Protein AF-A0A0F2PGL3-F1 (afdb_monomer_lite)

Structure (mmCIF, N/CA/C/O backbone):
data_AF-A0A0F2PGL3-F1
#
_entry.id   AF-A0A0F2PGL3-F1
#
loop_
_atom_site.group_PDB
_atom_site.id
_atom_site.type_symbol
_atom_site.label_atom_id
_atom_site.label_alt_id
_atom_site.label_comp_id
_atom_site.label_asym_id
_atom_site.label_entity_id
_atom_site.label_seq_id
_atom_site.pdbx_PDB_ins_code
_atom_site.Cartn_x
_atom_site.Cartn_y
_atom_site.Cartn_z
_atom_site.occupancy
_atom_site.B_iso_or_equiv
_atom_site.auth_seq_id
_atom_site.auth_comp_id
_atom_site.auth_asym_id
_atom_site.auth_atom_id
_atom_site.pdbx_PDB_model_num
ATOM 1 N N . MET A 1 1 ? 2.646 4.970 -9.606 1.00 74.62 1 MET A N 1
ATOM 2 C CA . MET A 1 1 ? 2.913 3.839 -8.690 1.00 74.62 1 MET A CA 1
ATOM 3 C C . MET A 1 1 ? 1.982 3.829 -7.488 1.00 74.62 1 MET A C 1
ATOM 5 O O . MET A 1 1 ? 1.189 2.903 -7.419 1.00 74.62 1 MET A O 1
ATOM 9 N N . GLY A 1 2 ? 1.972 4.859 -6.630 1.00 76.94 2 GLY A N 1
ATOM 10 C CA . GLY A 1 2 ? 1.069 4.909 -5.462 1.00 76.94 2 GLY A CA 1
ATOM 11 C C . GLY A 1 2 ? -0.415 4.675 -5.788 1.00 76.94 2 GLY A C 1
ATOM 12 O O . GLY A 1 2 ? -1.050 3.847 -5.154 1.00 76.94 2 GLY A O 1
ATOM 13 N N . TYR A 1 3 ? -0.940 5.297 -6.854 1.00 81.38 3 TYR A N 1
ATOM 14 C CA . TYR A 1 3 ? -2.327 5.080 -7.302 1.00 81.38 3 TYR A CA 1
ATOM 15 C C . TYR A 1 3 ? -2.642 3.607 -7.615 1.00 81.38 3 TYR A C 1
ATOM 17 O O . TYR A 1 3 ? -3.658 3.082 -7.167 1.00 81.38 3 TYR A O 1
ATOM 25 N N . ARG A 1 4 ? -1.753 2.929 -8.357 1.00 85.00 4 ARG A N 1
ATOM 26 C CA . ARG A 1 4 ? -1.916 1.508 -8.696 1.00 85.00 4 ARG A CA 1
ATOM 27 C C . ARG A 1 4 ? -1.827 0.621 -7.461 1.00 85.00 4 ARG A C 1
ATOM 29 O O . ARG A 1 4 ? -2.646 -0.272 -7.323 1.00 85.00 4 ARG A O 1
ATOM 36 N N . ALA A 1 5 ? -0.890 0.909 -6.556 1.00 85.94 5 ALA A N 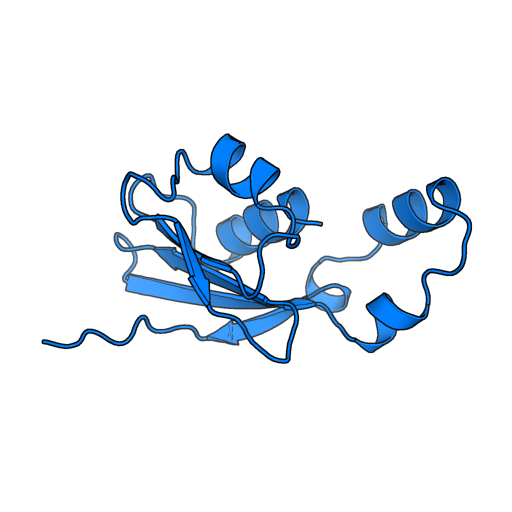1
ATOM 37 C CA . ALA A 1 5 ? -0.768 0.182 -5.297 1.00 85.94 5 ALA A CA 1
ATOM 38 C C . ALA A 1 5 ? -2.051 0.297 -4.456 1.00 85.94 5 ALA A C 1
ATOM 40 O O . ALA A 1 5 ? -2.573 -0.716 -4.013 1.00 85.94 5 ALA A O 1
ATOM 41 N N . CYS A 1 6 ? -2.618 1.500 -4.306 1.00 86.44 6 CYS A N 1
ATOM 42 C CA . CYS A 1 6 ? -3.887 1.681 -3.594 1.00 86.44 6 CYS A CA 1
ATOM 43 C C . CYS A 1 6 ? -5.034 0.912 -4.254 1.00 86.44 6 CYS A C 1
ATOM 45 O O . CYS A 1 6 ? -5.755 0.193 -3.574 1.00 86.44 6 CYS A O 1
ATOM 47 N N . LYS A 1 7 ? -5.188 1.037 -5.579 1.00 88.50 7 LYS A N 1
ATOM 48 C CA . LYS A 1 7 ? -6.242 0.326 -6.307 1.00 88.50 7 LYS A CA 1
ATOM 49 C C . LYS A 1 7 ? -6.101 -1.191 -6.141 1.00 88.50 7 LYS A C 1
ATOM 51 O O . LYS A 1 7 ? -7.074 -1.851 -5.810 1.00 88.50 7 LYS A O 1
ATOM 56 N N . TYR A 1 8 ? -4.889 -1.714 -6.307 1.00 90.94 8 TYR A N 1
ATOM 57 C CA . TYR A 1 8 ? -4.632 -3.142 -6.183 1.00 90.94 8 TYR A CA 1
ATOM 58 C C . TYR A 1 8 ? -4.853 -3.648 -4.754 1.00 90.94 8 TYR A C 1
ATOM 60 O O . TYR A 1 8 ? -5.421 -4.714 -4.570 1.00 90.94 8 TYR A O 1
ATOM 68 N N . ALA A 1 9 ? -4.488 -2.865 -3.735 1.00 90.31 9 ALA A N 1
ATOM 69 C CA . ALA A 1 9 ? -4.816 -3.199 -2.353 1.00 90.31 9 ALA A CA 1
ATOM 70 C C . ALA A 1 9 ? -6.336 -3.270 -2.133 1.00 90.31 9 ALA A C 1
ATOM 72 O O . ALA A 1 9 ? -6.803 -4.206 -1.498 1.00 90.31 9 ALA A O 1
ATOM 73 N N . PHE A 1 10 ? -7.121 -2.348 -2.700 1.00 90.44 10 PHE A N 1
ATOM 74 C CA . PHE A 1 10 ? -8.587 -2.396 -2.579 1.00 90.44 10 PHE A CA 1
ATOM 75 C C . PHE A 1 10 ? -9.196 -3.607 -3.275 1.00 90.44 10 PHE A C 1
ATOM 77 O O . PHE A 1 10 ? -10.164 -4.168 -2.771 1.00 90.44 10 PHE A O 1
ATOM 84 N N . ASP A 1 11 ? -8.625 -4.012 -4.408 1.00 91.44 11 ASP A N 1
ATOM 85 C CA . ASP A 1 11 ? -9.044 -5.223 -5.110 1.00 91.44 11 ASP A CA 1
ATOM 86 C C . ASP A 1 11 ? -8.733 -6.494 -4.286 1.00 91.44 11 ASP 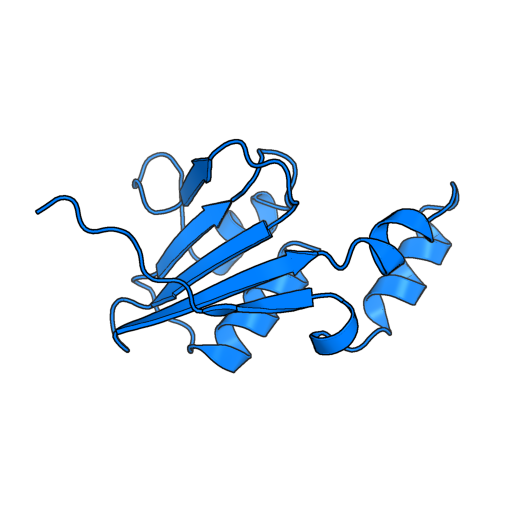A C 1
ATOM 88 O O . ASP A 1 11 ? -9.397 -7.510 -4.476 1.00 91.44 11 ASP A O 1
ATOM 92 N N . LEU A 1 12 ? -7.749 -6.445 -3.374 1.00 91.94 12 LEU A N 1
ATOM 93 C CA . LEU A 1 12 ? -7.330 -7.579 -2.539 1.00 91.94 12 LEU A CA 1
ATOM 94 C C . LEU A 1 12 ? -8.032 -7.651 -1.176 1.00 91.94 12 LEU A C 1
ATOM 96 O O . LEU A 1 12 ? -8.454 -8.736 -0.802 1.00 91.94 12 LEU A O 1
ATOM 100 N N . ILE A 1 13 ? -8.123 -6.536 -0.442 1.00 92.25 13 ILE A N 1
ATOM 101 C CA . ILE A 1 13 ? -8.598 -6.494 0.962 1.00 92.25 13 ILE A CA 1
ATOM 102 C C . ILE A 1 13 ? -9.833 -5.598 1.159 1.00 92.25 13 ILE A C 1
ATOM 104 O O . ILE A 1 13 ? -10.213 -5.258 2.281 1.00 92.25 13 ILE A O 1
ATOM 108 N N . GLY A 1 14 ? -10.438 -5.142 0.061 1.00 89.44 14 GLY A N 1
ATOM 109 C CA . GLY A 1 14 ? -11.543 -4.191 0.085 1.00 89.44 14 GLY A CA 1
ATOM 110 C C . GLY A 1 14 ? -11.107 -2.751 0.369 1.00 89.44 14 GLY A C 1
ATOM 111 O O . GLY A 1 14 ? -9.988 -2.454 0.793 1.00 89.44 14 GLY A O 1
ATOM 112 N N . LYS A 1 15 ? -12.018 -1.814 0.097 1.00 87.31 15 LYS A N 1
ATOM 113 C CA . LYS A 1 15 ? -11.852 -0.401 0.448 1.00 87.31 15 LYS A CA 1
ATOM 114 C C . LYS A 1 15 ? -12.702 -0.088 1.675 1.00 87.31 15 LYS A C 1
ATOM 116 O O . LYS A 1 15 ? -13.908 -0.306 1.640 1.00 87.31 15 LYS A O 1
ATOM 121 N N . SER A 1 16 ? -12.082 0.525 2.679 1.00 85.31 16 SER A N 1
ATOM 122 C CA . SER A 1 16 ? -12.747 1.037 3.879 1.00 85.31 16 SER A CA 1
ATOM 123 C C . SER A 1 16 ? -12.320 2.480 4.175 1.00 85.31 16 SER A C 1
ATOM 125 O O . SER A 1 16 ? -11.269 2.937 3.718 1.00 85.31 16 SER A O 1
ATOM 127 N N . ASP A 1 17 ? -13.125 3.193 4.964 1.00 81.00 17 ASP A N 1
ATOM 128 C CA . ASP A 1 17 ? -12.754 4.477 5.572 1.00 81.00 17 ASP A CA 1
ATOM 129 C C . ASP A 1 17 ? -11.799 4.293 6.767 1.00 81.00 17 ASP A C 1
ATOM 131 O O . ASP A 1 17 ? -11.105 5.226 7.177 1.00 81.00 17 ASP A O 1
ATOM 135 N N . ARG A 1 18 ? -11.735 3.080 7.331 1.00 84.25 18 ARG A N 1
ATOM 136 C CA . ARG A 1 18 ? -10.835 2.708 8.427 1.00 84.25 18 ARG A CA 1
ATOM 137 C C . ARG A 1 18 ? -9.685 1.871 7.887 1.00 84.25 18 ARG A C 1
ATOM 139 O O . ARG A 1 18 ? -9.589 0.674 8.142 1.00 84.25 18 ARG A O 1
ATOM 146 N N . MET A 1 19 ? -8.799 2.532 7.154 1.00 85.81 19 MET A N 1
ATOM 147 C CA . MET A 1 19 ? -7.589 1.923 6.605 1.00 85.81 19 MET A CA 1
ATOM 148 C C . MET A 1 19 ? -6.348 2.449 7.327 1.00 85.81 19 MET A C 1
ATOM 150 O O . MET A 1 19 ? -6.213 3.652 7.563 1.00 85.81 19 MET A O 1
ATOM 154 N N . LEU A 1 20 ? -5.420 1.549 7.642 1.00 86.44 20 LEU A N 1
ATOM 155 C CA . LEU A 1 20 ? -4.052 1.891 8.018 1.00 86.44 20 LEU A CA 1
ATOM 156 C C . LEU A 1 20 ? -3.147 1.707 6.803 1.00 86.44 20 LEU A C 1
ATOM 158 O O . LEU A 1 20 ? -3.198 0.673 6.138 1.00 86.44 20 LEU A O 1
ATOM 162 N N . VAL A 1 21 ? -2.286 2.690 6.547 1.00 87.25 21 VAL A N 1
ATOM 163 C CA . VAL A 1 21 ? -1.261 2.606 5.508 1.00 87.25 21 VAL A CA 1
ATOM 164 C C . VAL A 1 21 ? 0.118 2.788 6.119 1.00 87.25 21 VAL A C 1
ATOM 166 O O . VAL A 1 21 ? 0.369 3.753 6.839 1.00 87.25 21 VAL A O 1
ATOM 169 N N . VAL A 1 22 ? 1.038 1.884 5.797 1.00 85.56 22 VAL A N 1
ATOM 170 C CA . VAL A 1 22 ? 2.444 1.970 6.201 1.00 85.56 22 VAL A CA 1
ATOM 171 C C . VAL A 1 22 ? 3.314 2.059 4.955 1.00 85.56 22 VAL A C 1
ATOM 173 O O . VAL A 1 22 ? 3.358 1.137 4.145 1.00 85.56 22 VAL A O 1
ATOM 176 N N . ALA A 1 23 ? 4.012 3.176 4.782 1.00 83.50 23 ALA A N 1
ATOM 177 C CA . ALA A 1 23 ? 4.898 3.409 3.651 1.00 83.50 23 ALA A CA 1
ATOM 178 C C . ALA A 1 23 ? 6.369 3.257 4.058 1.00 83.50 23 ALA A C 1
ATOM 180 O O . ALA A 1 23 ? 6.817 3.788 5.073 1.00 83.50 23 ALA A O 1
ATOM 181 N N . SER A 1 24 ? 7.144 2.576 3.216 1.00 79.31 24 SER A N 1
ATOM 182 C CA . SER A 1 24 ? 8.582 2.344 3.427 1.00 79.31 24 SER A CA 1
ATOM 183 C C . SER A 1 24 ? 9.473 3.594 3.310 1.00 79.31 24 SER A C 1
ATOM 185 O O . SER A 1 24 ? 10.635 3.572 3.718 1.00 79.31 24 SER A O 1
ATOM 187 N N . ASN A 1 25 ? 8.978 4.673 2.693 1.00 70.44 25 ASN A N 1
ATOM 188 C CA . ASN A 1 25 ? 9.655 5.970 2.594 1.00 70.44 25 ASN A CA 1
ATOM 189 C C . ASN A 1 25 ? 8.688 7.090 2.164 1.00 70.44 25 ASN A C 1
ATOM 191 O O . ASN A 1 25 ? 7.531 6.855 1.807 1.00 70.44 25 ASN A O 1
ATOM 195 N N . GLU A 1 26 ? 9.179 8.331 2.172 1.00 61.84 26 GLU A N 1
ATOM 196 C CA . GLU A 1 26 ? 8.390 9.521 1.829 1.00 61.84 26 GLU A CA 1
ATOM 197 C C . GLU A 1 26 ? 8.072 9.654 0.331 1.00 61.84 26 GLU A C 1
ATOM 199 O O . GLU A 1 26 ? 7.100 10.315 -0.035 1.00 61.84 26 GLU A O 1
ATOM 204 N N . ASN A 1 27 ? 8.838 8.977 -0.525 1.00 61.56 27 ASN A N 1
ATOM 205 C CA . ASN A 1 27 ? 8.775 9.089 -1.981 1.00 61.56 27 ASN A CA 1
ATOM 206 C C . ASN A 1 27 ? 7.850 8.042 -2.628 1.00 61.56 27 ASN A C 1
ATOM 208 O O . ASN A 1 27 ? 7.610 8.103 -3.834 1.00 61.56 27 ASN A O 1
ATOM 212 N N . CYS A 1 28 ? 7.304 7.102 -1.853 1.00 61.19 28 CYS A N 1
ATOM 213 C CA . CYS A 1 28 ? 6.512 5.956 -2.313 1.00 61.19 28 CYS A CA 1
ATOM 214 C C . CYS A 1 28 ? 5.108 6.294 -2.876 1.00 61.19 28 CYS A C 1
ATOM 216 O O . CYS A 1 28 ? 4.203 5.465 -2.867 1.00 61.19 28 CYS A O 1
ATOM 218 N N . GLY A 1 29 ? 4.894 7.484 -3.441 1.00 56.44 29 GLY A N 1
ATOM 219 C CA . GLY A 1 29 ? 3.597 7.864 -4.015 1.00 56.44 29 GLY A CA 1
ATOM 220 C C . GLY A 1 29 ? 2.537 8.178 -2.957 1.00 56.44 29 GLY A C 1
ATOM 221 O O . GLY A 1 29 ? 1.347 7.968 -3.198 1.00 56.44 29 GLY A O 1
ATOM 222 N N . ASN A 1 30 ? 2.979 8.705 -1.812 1.00 59.41 30 ASN A N 1
ATOM 223 C CA . ASN A 1 30 ? 2.149 9.086 -0.667 1.00 59.41 30 ASN A CA 1
ATOM 224 C C . ASN A 1 30 ? 1.044 10.096 -1.019 1.00 59.41 30 ASN A C 1
ATOM 226 O O . ASN A 1 30 ? 0.001 10.095 -0.372 1.00 59.41 30 ASN A O 1
ATOM 230 N N . ASP A 1 31 ? 1.219 10.910 -2.063 1.00 61.25 31 ASP A N 1
ATOM 231 C CA . ASP A 1 31 ? 0.165 11.823 -2.524 1.00 61.25 31 ASP A CA 1
ATOM 232 C C . ASP A 1 31 ? -1.071 11.075 -3.040 1.00 61.25 31 ASP A C 1
ATOM 234 O O . ASP A 1 31 ? -2.196 11.498 -2.788 1.00 61.25 31 ASP A O 1
ATOM 238 N N . ALA A 1 32 ? -0.896 9.918 -3.688 1.00 64.19 32 ALA A N 1
ATOM 239 C CA . ALA A 1 32 ? -2.028 9.103 -4.131 1.00 64.19 32 ALA A CA 1
ATOM 240 C C . ALA A 1 32 ? -2.754 8.448 -2.947 1.00 64.19 32 ALA A C 1
ATOM 242 O O . ALA A 1 32 ? -3.979 8.376 -2.947 1.00 64.19 32 ALA A O 1
ATOM 243 N N . VAL A 1 33 ? -2.009 8.027 -1.921 1.00 65.88 33 VAL A N 1
ATOM 244 C CA . VAL A 1 33 ? -2.568 7.470 -0.679 1.00 65.88 33 VAL A CA 1
ATOM 245 C C . VAL A 1 33 ? -3.433 8.513 0.031 1.00 65.88 33 VAL A C 1
ATOM 247 O O . VAL A 1 33 ? -4.583 8.234 0.358 1.00 65.88 33 VAL A O 1
ATOM 250 N N . LYS A 1 34 ? -2.915 9.737 0.203 1.00 64.69 34 LYS A N 1
ATOM 251 C CA . LYS A 1 34 ? -3.645 10.842 0.844 1.00 64.69 34 LYS A CA 1
ATOM 252 C C . LYS A 1 34 ? -4.937 11.193 0.105 1.00 64.69 34 LYS A C 1
ATOM 254 O O . LYS A 1 34 ? -5.964 11.407 0.739 1.00 64.69 34 LYS A O 1
ATOM 259 N N . VAL A 1 35 ? -4.897 11.217 -1.230 1.00 63.69 35 VAL A N 1
ATOM 260 C CA . VAL A 1 35 ? -6.062 11.547 -2.069 1.00 63.69 35 VAL A CA 1
ATOM 261 C C . VAL A 1 35 ? -7.106 10.424 -2.086 1.00 63.69 35 VAL A C 1
ATOM 263 O O . VAL A 1 35 ? -8.299 10.709 -2.128 1.00 63.69 35 VAL A O 1
ATOM 266 N N . LEU A 1 36 ? -6.689 9.154 -2.065 1.00 64.19 36 LEU A N 1
ATOM 267 C CA . LEU A 1 36 ? -7.605 8.018 -2.233 1.00 64.19 36 LEU A CA 1
ATOM 268 C C . LEU A 1 36 ? -8.218 7.496 -0.932 1.00 64.19 36 LEU A C 1
ATOM 270 O O . LEU A 1 36 ? -9.320 6.944 -0.975 1.00 64.19 36 LEU A O 1
ATOM 274 N N . LEU A 1 37 ? -7.506 7.627 0.188 1.00 63.41 37 LEU A N 1
ATOM 275 C CA . LEU A 1 37 ? -7.871 6.990 1.457 1.00 63.41 37 LEU A CA 1
ATOM 276 C C . LEU A 1 37 ? -8.246 7.971 2.564 1.00 63.41 37 LEU A C 1
ATOM 278 O O . LEU A 1 37 ? -8.539 7.544 3.674 1.00 63.41 37 LEU A O 1
ATOM 282 N N . ASN A 1 38 ? -8.199 9.281 2.295 1.00 64.50 38 ASN A N 1
ATOM 283 C CA . ASN A 1 38 ? -8.322 10.315 3.326 1.00 64.50 38 ASN A CA 1
ATOM 284 C C . ASN A 1 38 ? -7.335 10.098 4.502 1.00 64.50 38 ASN A C 1
ATOM 286 O O . ASN A 1 38 ? -7.517 10.637 5.593 1.00 64.50 38 ASN A O 1
ATOM 290 N N . CYS A 1 39 ? -6.287 9.292 4.281 1.00 65.00 39 CYS A N 1
ATOM 291 C CA . CYS A 1 39 ? -5.263 9.002 5.265 1.00 65.00 39 CYS A CA 1
ATOM 292 C C . CYS A 1 39 ? -4.303 10.179 5.341 1.00 65.00 39 CYS A C 1
ATOM 294 O O . CYS A 1 39 ? -3.875 10.726 4.322 1.00 65.00 39 CYS A O 1
ATOM 296 N N . SER A 1 40 ? -3.910 10.540 6.552 1.00 62.12 40 SER A N 1
ATOM 297 C CA . SER A 1 40 ? -2.964 11.620 6.782 1.00 62.12 40 SER A CA 1
ATOM 298 C C . SER A 1 40 ? -1.979 11.215 7.869 1.00 62.12 40 SER A C 1
ATOM 300 O O . SER A 1 40 ? -2.262 10.348 8.702 1.00 62.12 40 SER A O 1
ATOM 302 N N . LYS A 1 41 ? -0.790 11.823 7.847 1.00 62.53 41 LYS A N 1
ATOM 303 C CA . LYS A 1 41 ? 0.189 11.599 8.920 1.00 62.53 41 LYS A CA 1
ATOM 304 C C . LYS A 1 41 ? -0.362 12.146 10.236 1.00 62.53 41 LYS A C 1
ATOM 306 O O . LYS A 1 41 ? -0.168 11.560 11.291 1.00 62.53 41 LYS A O 1
ATOM 311 N N . GLU A 1 42 ? -1.088 13.254 10.144 1.00 61.38 42 GLU A N 1
ATOM 312 C CA . GLU A 1 42 ? -1.673 14.004 11.248 1.00 61.38 42 GLU A CA 1
ATOM 313 C C . GLU A 1 42 ? -2.793 13.219 11.950 1.00 61.38 42 GLU A C 1
ATOM 315 O O . GLU A 1 42 ? -2.966 13.357 13.157 1.00 61.38 42 GLU A O 1
ATOM 320 N N . ALA A 1 43 ? -3.517 12.365 11.218 1.00 67.38 43 ALA A N 1
ATOM 321 C CA . ALA A 1 43 ? -4.533 11.462 11.761 1.00 67.38 43 ALA A CA 1
ATOM 322 C C . ALA A 1 43 ? -3.962 10.117 12.254 1.00 67.38 43 ALA A C 1
ATOM 324 O O . ALA A 1 43 ? -4.714 9.296 12.772 1.00 67.38 43 ALA A O 1
ATOM 325 N N . GLY A 1 44 ? -2.661 9.860 12.069 1.00 67.50 44 GLY A N 1
ATOM 326 C CA . GLY A 1 44 ? -2.017 8.594 12.443 1.00 67.50 44 GLY A CA 1
ATOM 327 C C . GLY A 1 44 ? -2.368 7.400 11.545 1.00 67.50 44 GLY A C 1
ATOM 328 O O . GLY A 1 44 ? -1.967 6.279 11.839 1.00 67.50 44 GLY A O 1
ATOM 329 N N . THR A 1 45 ? -3.088 7.622 10.444 1.00 72.06 45 THR A N 1
ATOM 330 C CA . THR A 1 45 ? -3.511 6.572 9.498 1.00 72.06 45 THR A CA 1
ATOM 331 C C . THR A 1 45 ? -2.490 6.313 8.390 1.00 72.06 45 THR A C 1
ATOM 333 O O . THR A 1 45 ? -2.594 5.314 7.682 1.00 72.06 45 THR A O 1
ATOM 336 N N . LEU A 1 46 ? -1.479 7.182 8.254 1.00 77.25 46 LEU A N 1
ATOM 337 C CA . LEU A 1 46 ? -0.303 6.974 7.410 1.00 77.25 46 LEU A CA 1
ATOM 338 C C . LEU A 1 46 ? 0.972 6.979 8.261 1.00 77.25 46 LEU A C 1
ATOM 340 O O . LEU A 1 46 ? 1.392 8.026 8.757 1.00 77.25 46 LEU A O 1
ATOM 344 N N . ILE A 1 47 ? 1.623 5.825 8.358 1.00 79.38 47 ILE A N 1
ATOM 345 C CA . ILE A 1 47 ? 2.898 5.651 9.056 1.00 79.38 47 ILE A CA 1
ATOM 346 C C . ILE A 1 47 ? 4.013 5.560 8.016 1.00 79.38 47 ILE A C 1
ATOM 348 O O . ILE A 1 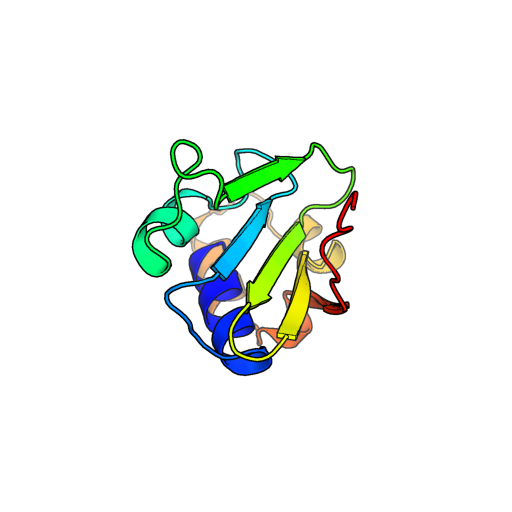47 ? 3.876 4.863 7.015 1.00 79.38 47 ILE A O 1
ATOM 352 N N . ILE A 1 48 ? 5.133 6.248 8.244 1.00 75.88 48 ILE A N 1
ATOM 353 C CA . ILE A 1 48 ? 6.332 6.089 7.415 1.00 75.88 48 ILE A CA 1
ATOM 354 C C . ILE A 1 48 ? 7.409 5.400 8.239 1.00 75.88 48 ILE A C 1
ATOM 356 O O . ILE A 1 48 ? 7.892 5.962 9.220 1.00 75.88 48 ILE A O 1
ATOM 360 N N . LEU A 1 49 ? 7.796 4.197 7.820 1.00 76.19 49 LEU A N 1
ATOM 361 C CA . LEU A 1 49 ? 8.881 3.430 8.422 1.00 76.19 49 LEU A CA 1
ATOM 362 C C . LEU A 1 49 ? 9.972 3.251 7.380 1.00 76.19 49 LEU A C 1
ATOM 364 O O . LEU A 1 49 ? 9.741 2.621 6.355 1.00 76.19 49 LEU A O 1
ATOM 368 N N . ALA A 1 50 ? 11.160 3.793 7.636 1.00 72.06 50 ALA A N 1
ATOM 369 C CA . ALA A 1 50 ? 12.291 3.609 6.737 1.00 72.06 50 ALA A CA 1
ATOM 370 C C . ALA A 1 50 ? 12.626 2.112 6.620 1.00 72.06 50 ALA A C 1
ATOM 372 O O . ALA A 1 50 ? 13.100 1.498 7.575 1.00 72.06 50 ALA A O 1
ATOM 373 N N . ALA A 1 51 ? 12.387 1.530 5.445 1.00 69.75 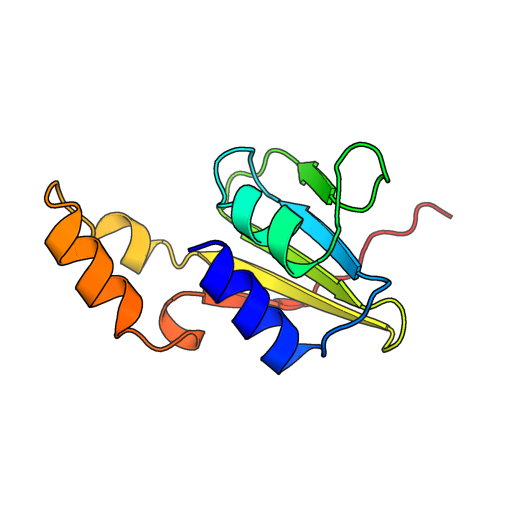51 ALA A N 1
ATOM 374 C CA . ALA A 1 51 ? 12.675 0.128 5.161 1.00 69.75 51 ALA A CA 1
ATOM 375 C C . ALA A 1 51 ? 13.632 -0.014 3.971 1.00 69.75 51 ALA A C 1
ATOM 377 O O . ALA A 1 51 ? 13.682 0.828 3.076 1.00 69.75 51 ALA A O 1
ATOM 378 N N . GLN A 1 52 ? 14.388 -1.117 3.938 1.00 66.81 52 GLN A N 1
ATOM 379 C CA . GLN A 1 52 ? 15.322 -1.403 2.838 1.00 66.81 52 GLN A CA 1
ATOM 380 C C . GLN A 1 52 ? 14.611 -1.726 1.513 1.00 66.81 52 GLN A C 1
ATOM 382 O O . GLN A 1 52 ? 15.222 -1.651 0.449 1.00 66.81 52 GLN A O 1
ATOM 387 N N . ARG A 1 53 ? 13.330 -2.110 1.570 1.00 74.38 53 ARG A N 1
ATOM 388 C CA . ARG A 1 53 ? 12.500 -2.441 0.407 1.00 74.38 53 ARG A CA 1
ATOM 389 C C . ARG A 1 53 ? 11.449 -1.358 0.199 1.00 74.38 53 ARG A C 1
ATOM 391 O O . ARG A 1 53 ? 10.866 -0.876 1.162 1.00 74.38 53 ARG A O 1
ATOM 398 N N . GLN A 1 54 ? 11.193 -1.015 -1.062 1.00 79.81 54 GLN A N 1
ATOM 399 C CA . GLN A 1 54 ? 10.102 -0.117 -1.435 1.00 79.81 54 GLN A CA 1
ATOM 400 C C . GLN A 1 54 ? 8.771 -0.868 -1.326 1.00 79.81 54 GLN A C 1
ATOM 402 O O . GLN A 1 54 ? 8.438 -1.669 -2.198 1.00 79.81 54 GLN A O 1
ATOM 407 N N . SER A 1 55 ? 8.033 -0.620 -0.249 1.00 85.75 55 SER A N 1
ATOM 408 C CA . SER A 1 55 ? 6.733 -1.225 0.037 1.00 85.75 55 SER A CA 1
ATOM 409 C C . SER A 1 55 ? 5.693 -0.210 0.512 1.00 85.75 55 SER A C 1
ATOM 411 O O . SER A 1 55 ? 6.037 0.818 1.113 1.00 85.75 55 SER A O 1
ATOM 413 N N . LEU A 1 56 ? 4.425 -0.522 0.235 1.00 88.25 56 LEU A N 1
ATOM 414 C CA . LEU A 1 56 ? 3.248 0.056 0.880 1.00 88.25 56 LEU A CA 1
ATOM 415 C C . LEU A 1 56 ? 2.422 -1.080 1.474 1.00 88.25 56 LEU A C 1
ATOM 417 O O . LEU A 1 56 ? 1.973 -1.961 0.743 1.00 88.25 56 LEU A O 1
ATOM 421 N N . SER A 1 57 ? 2.201 -1.030 2.776 1.00 89.62 57 SER A N 1
ATOM 422 C CA . SER A 1 57 ? 1.322 -1.951 3.481 1.00 89.62 57 SER A CA 1
ATOM 423 C C . SER A 1 57 ? -0.013 -1.287 3.763 1.00 89.62 57 SER A C 1
ATOM 425 O O . SER A 1 57 ? -0.059 -0.106 4.103 1.00 89.62 57 SER A O 1
ATOM 427 N N . PHE A 1 58 ? -1.085 -2.049 3.607 1.00 90.75 58 PHE A N 1
ATOM 428 C CA . PHE A 1 58 ? -2.463 -1.644 3.820 1.00 90.75 58 PHE A CA 1
ATOM 429 C C . PHE A 1 58 ? -3.106 -2.624 4.786 1.00 90.75 58 PHE A C 1
ATOM 431 O O . PHE A 1 58 ? -2.866 -3.826 4.695 1.00 90.75 58 PHE A O 1
ATOM 438 N N . TYR A 1 59 ? -3.928 -2.114 5.687 1.00 91.19 59 TYR A N 1
ATOM 439 C CA . TYR A 1 59 ? -4.720 -2.935 6.588 1.00 91.19 59 TYR A CA 1
ATOM 440 C C . TYR A 1 59 ? -6.121 -2.350 6.716 1.00 91.19 59 TYR A C 1
ATOM 442 O O . TYR A 1 59 ? -6.272 -1.151 6.969 1.00 91.19 59 TYR A O 1
ATOM 450 N N . ASN A 1 60 ? -7.119 -3.202 6.511 1.00 91.56 60 ASN A N 1
ATOM 451 C CA . ASN A 1 60 ? -8.532 -2.887 6.602 1.00 91.56 60 ASN A CA 1
ATOM 452 C C . ASN A 1 60 ? -9.058 -3.335 7.970 1.00 91.56 60 ASN A C 1
ATOM 454 O O . ASN A 1 60 ? -9.183 -4.528 8.234 1.00 91.56 60 ASN A O 1
ATOM 458 N N . TYR A 1 61 ? -9.396 -2.372 8.832 1.00 87.56 61 TYR A N 1
ATOM 459 C CA . TYR A 1 61 ? -9.909 -2.668 10.174 1.00 87.56 61 TYR A CA 1
ATOM 460 C C . TYR A 1 61 ? -11.325 -3.262 10.182 1.00 87.56 61 TYR A C 1
ATOM 462 O O . TYR A 1 61 ? -11.740 -3.773 11.219 1.00 87.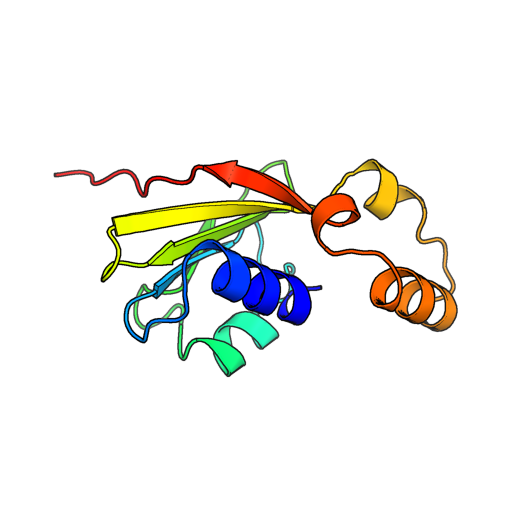56 61 TYR A O 1
ATOM 470 N N . GLU A 1 62 ? -12.094 -3.138 9.097 1.00 88.88 62 GLU A N 1
ATOM 471 C CA . GLU A 1 62 ? -13.460 -3.679 9.032 1.00 88.88 62 GLU A CA 1
ATOM 472 C C . GLU A 1 62 ? -13.472 -5.171 8.700 1.00 88.88 62 GLU A C 1
ATOM 474 O O . GLU A 1 62 ? -14.255 -5.911 9.290 1.00 88.88 62 GLU A O 1
ATOM 479 N N . GLU A 1 63 ? -12.568 -5.606 7.820 1.00 88.50 63 GLU A N 1
ATOM 480 C CA . GLU A 1 63 ? -12.449 -7.007 7.391 1.00 88.50 63 GLU A CA 1
ATOM 481 C C . GLU A 1 63 ? -11.365 -7.783 8.164 1.00 88.50 63 GLU A C 1
ATOM 483 O O . GLU A 1 63 ? -11.280 -8.998 8.031 1.00 88.50 63 GLU A O 1
ATOM 488 N N . ASP A 1 64 ? -10.559 -7.103 8.992 1.00 90.25 64 ASP A N 1
ATOM 489 C CA . ASP A 1 64 ? -9.407 -7.680 9.713 1.00 90.25 64 ASP A CA 1
ATOM 490 C C . ASP A 1 64 ? -8.343 -8.285 8.772 1.00 90.25 64 ASP A C 1
ATOM 492 O O . ASP A 1 64 ? -7.661 -9.255 9.094 1.00 90.25 64 ASP A O 1
ATOM 496 N N . GLU A 1 65 ? -8.178 -7.690 7.587 1.00 93.19 65 GLU A N 1
ATOM 497 C CA . GLU A 1 65 ? -7.249 -8.158 6.554 1.00 93.19 65 GLU A CA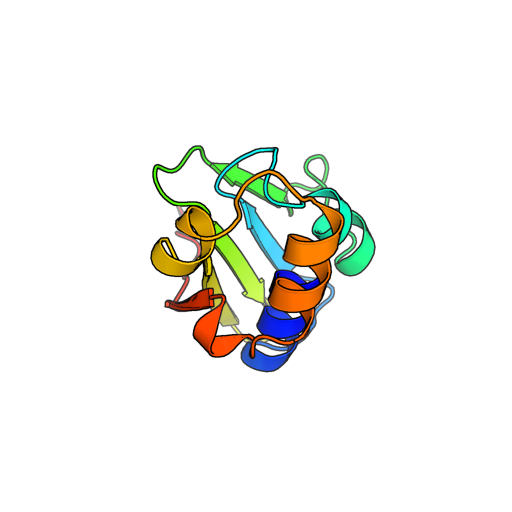 1
ATOM 498 C C . GLU A 1 65 ? -6.179 -7.115 6.227 1.00 93.19 65 GLU A C 1
ATOM 500 O O . GLU A 1 65 ? -6.440 -5.910 6.161 1.00 93.19 65 GLU A O 1
ATOM 505 N N . GLY A 1 66 ? -4.956 -7.574 5.950 1.00 93.06 66 GLY A N 1
ATOM 506 C CA . GLY A 1 66 ? -3.870 -6.695 5.537 1.00 93.06 66 GLY A CA 1
ATOM 507 C C . GLY A 1 66 ? -2.912 -7.299 4.529 1.00 93.06 66 GLY A C 1
ATOM 508 O O . GLY A 1 66 ? -2.626 -8.497 4.506 1.00 93.06 66 GLY A O 1
ATOM 509 N N . VAL A 1 67 ? -2.374 -6.414 3.695 1.00 93.94 67 VAL A N 1
ATOM 510 C CA . VAL A 1 67 ? -1.481 -6.748 2.595 1.00 93.94 67 VAL A CA 1
ATOM 511 C C . VAL A 1 67 ? -0.337 -5.747 2.467 1.00 93.94 67 VAL A C 1
ATOM 513 O O . VAL A 1 67 ? -0.530 -4.537 2.521 1.00 93.94 67 VAL A O 1
ATOM 516 N N . SER A 1 68 ? 0.871 -6.249 2.246 1.00 91.38 68 SER A N 1
ATOM 517 C CA . SER A 1 68 ? 2.054 -5.488 1.856 1.00 91.38 68 SER A CA 1
ATOM 518 C C . SER A 1 68 ? 2.305 -5.638 0.364 1.00 91.38 68 SER A C 1
ATOM 520 O O . SER A 1 68 ? 2.569 -6.733 -0.128 1.00 91.38 68 SER A O 1
ATOM 522 N N . LEU A 1 69 ? 2.268 -4.519 -0.354 1.00 91.12 69 LEU A N 1
ATOM 523 C CA . LEU A 1 69 ? 2.637 -4.430 -1.760 1.00 91.12 69 LEU A CA 1
ATOM 524 C C . LEU A 1 69 ? 4.079 -3.948 -1.872 1.00 91.12 69 LEU A C 1
ATOM 526 O O . LEU A 1 69 ? 4.388 -2.781 -1.621 1.00 91.12 69 LEU A O 1
ATOM 530 N N . ILE A 1 70 ? 4.969 -4.855 -2.255 1.00 89.19 70 ILE A N 1
ATOM 531 C CA . ILE A 1 70 ? 6.396 -4.591 -2.428 1.00 89.19 70 ILE A CA 1
ATOM 532 C C . ILE A 1 70 ? 6.668 -4.400 -3.914 1.00 89.19 70 ILE A C 1
ATOM 534 O O . ILE A 1 70 ? 6.322 -5.251 -4.730 1.00 89.19 70 ILE A O 1
ATOM 538 N N . LEU A 1 71 ? 7.314 -3.296 -4.285 1.00 85.50 71 LEU A N 1
ATOM 539 C CA . LEU A 1 71 ? 7.702 -3.075 -5.672 1.00 85.50 71 LEU A CA 1
ATOM 540 C C . LEU A 1 71 ? 8.682 -4.164 -6.114 1.00 85.50 71 LEU A C 1
ATOM 542 O O . LEU A 1 71 ? 9.723 -4.366 -5.483 1.00 85.50 71 LEU A O 1
ATOM 546 N N . ASN A 1 72 ? 8.375 -4.830 -7.226 1.00 84.94 72 ASN A N 1
ATOM 547 C CA . ASN A 1 72 ? 9.253 -5.847 -7.777 1.00 84.94 72 ASN A CA 1
ATOM 548 C C . ASN A 1 72 ? 10.603 -5.212 -8.192 1.00 84.94 72 ASN A C 1
ATOM 550 O O . ASN A 1 72 ? 10.639 -4.373 -9.102 1.00 84.94 72 ASN A O 1
ATOM 554 N N . PRO A 1 73 ? 11.734 -5.593 -7.563 1.00 76.25 73 PRO A N 1
ATOM 555 C CA . PRO A 1 73 ? 13.030 -4.964 -7.816 1.00 76.25 73 PRO A CA 1
ATOM 556 C C . PRO A 1 73 ? 13.564 -5.239 -9.225 1.00 76.25 73 PRO A C 1
ATOM 558 O O . PRO A 1 73 ? 14.428 -4.502 -9.697 1.00 76.25 73 PRO A O 1
ATOM 561 N N . VAL A 1 74 ? 13.069 -6.284 -9.901 1.00 74.62 74 VAL A N 1
ATOM 562 C CA . VAL A 1 74 ? 13.409 -6.575 -11.302 1.00 74.62 74 VAL A CA 1
ATOM 563 C C . VAL A 1 74 ? 12.848 -5.487 -12.214 1.00 74.62 74 VAL A C 1
ATOM 565 O O . VAL A 1 74 ? 13.555 -4.996 -13.087 1.00 74.62 74 VAL A O 1
ATOM 568 N N . ILE A 1 75 ? 11.615 -5.055 -11.949 1.00 72.69 75 ILE A N 1
ATOM 569 C CA . ILE A 1 75 ? 10.928 -3.999 -12.694 1.00 72.69 75 ILE A CA 1
ATOM 570 C C . ILE A 1 75 ? 11.559 -2.635 -12.376 1.00 72.69 75 ILE A C 1
ATOM 572 O O . ILE A 1 75 ? 11.902 -1.880 -13.278 1.00 72.69 75 ILE A O 1
ATOM 576 N N . GLY A 1 76 ? 11.851 -2.359 -11.098 1.00 64.69 76 GLY A N 1
ATOM 577 C CA . GLY A 1 76 ? 12.481 -1.101 -10.666 1.00 64.69 76 GLY A CA 1
ATOM 578 C C . GLY A 1 76 ? 13.874 -0.815 -11.251 1.00 64.69 76 GLY A C 1
ATOM 579 O O . GLY A 1 76 ? 14.301 0.335 -11.242 1.00 64.69 76 GLY A O 1
ATOM 580 N N . LYS A 1 77 ? 14.582 -1.832 -11.765 1.00 61.84 77 LYS A N 1
ATOM 581 C CA . LYS A 1 77 ? 15.895 -1.690 -12.424 1.00 61.84 77 LYS A CA 1
ATOM 582 C C . LYS A 1 77 ? 15.818 -1.536 -13.948 1.00 61.84 77 LYS A C 1
ATOM 584 O O . LYS A 1 77 ? 16.839 -1.227 -14.552 1.00 61.84 77 LYS A O 1
ATOM 589 N N . GLN A 1 78 ? 14.660 -1.795 -14.561 1.00 58.97 78 GLN A N 1
ATOM 590 C CA . GLN A 1 78 ? 14.484 -1.745 -16.020 1.00 58.97 78 GLN A CA 1
ATOM 591 C C . GLN A 1 78 ? 14.158 -0.336 -16.533 1.00 58.97 78 GLN A C 1
ATOM 593 O O . GLN A 1 78 ? 14.470 -0.023 -17.680 1.00 58.97 78 GLN A O 1
ATOM 598 N N . PHE A 1 79 ? 13.614 0.530 -15.677 1.00 62.62 79 PHE A N 1
ATOM 599 C CA . PHE A 1 79 ? 13.297 1.911 -16.037 1.00 62.62 79 PHE A CA 1
ATOM 600 C C . PHE A 1 79 ? 14.577 2.724 -16.215 1.00 62.62 79 PHE A C 1
ATOM 602 O O . PHE A 1 79 ? 15.341 2.935 -15.267 1.00 62.62 79 PHE A O 1
ATOM 609 N N . SER A 1 80 ? 14.846 3.122 -17.455 1.00 51.78 80 SER A N 1
ATOM 610 C CA . SER A 1 80 ? 16.097 3.756 -17.862 1.00 51.78 80 SER A CA 1
ATOM 611 C C . SER A 1 80 ? 15.818 5.064 -18.607 1.00 51.78 80 SER A C 1
ATOM 613 O O . SER A 1 80 ? 15.452 5.081 -19.774 1.00 51.78 80 SER A O 1
ATOM 615 N N . SER A 1 81 ? 16.061 6.172 -17.898 1.00 54.12 81 SER A N 1
ATOM 616 C CA . SER A 1 81 ? 16.198 7.576 -18.335 1.00 54.12 81 SER A CA 1
ATOM 617 C C . SER A 1 81 ? 15.054 8.263 -19.105 1.00 54.12 81 SER A C 1
ATOM 619 O O . SER A 1 81 ? 14.961 9.488 -18.993 1.00 54.12 81 SER A O 1
ATOM 621 N N . ASP A 1 82 ? 14.170 7.563 -19.825 1.00 64.75 82 ASP A N 1
ATOM 622 C CA . ASP A 1 82 ? 13.028 8.173 -20.524 1.00 64.75 82 ASP A CA 1
ATOM 623 C C . ASP A 1 82 ? 11.714 7.989 -19.752 1.00 64.75 82 ASP A C 1
ATOM 625 O O . ASP A 1 82 ? 11.003 6.989 -19.858 1.00 64.75 82 ASP A O 1
ATOM 629 N N . ARG A 1 83 ? 11.367 9.023 -18.978 1.00 66.06 83 ARG A N 1
ATOM 630 C CA . ARG A 1 83 ? 10.183 9.044 -18.108 1.00 66.06 83 ARG A CA 1
ATOM 631 C C . ARG A 1 83 ? 8.877 8.714 -18.846 1.00 66.06 83 ARG A C 1
ATOM 633 O O . ARG A 1 83 ? 7.980 8.153 -18.224 1.00 66.06 83 ARG A O 1
ATOM 640 N N . ASN A 1 84 ? 8.719 9.098 -20.115 1.00 68.88 84 ASN A N 1
ATOM 641 C CA . ASN A 1 84 ? 7.451 8.900 -20.826 1.00 68.88 84 ASN A CA 1
ATOM 642 C C . ASN A 1 84 ? 7.277 7.449 -21.275 1.00 68.88 84 ASN A C 1
ATOM 644 O O . ASN A 1 84 ? 6.181 6.902 -21.135 1.00 68.88 84 ASN A O 1
ATOM 648 N N . GLN A 1 85 ? 8.353 6.832 -21.765 1.00 65.81 85 GLN A N 1
ATOM 649 C CA . GLN A 1 85 ? 8.363 5.419 -22.129 1.00 65.81 85 GLN A CA 1
ATOM 650 C C . GLN A 1 85 ? 8.126 4.537 -20.894 1.00 65.81 85 GLN A C 1
ATOM 652 O O . GLN A 1 85 ? 7.233 3.686 -20.903 1.00 65.81 85 GLN A O 1
ATOM 657 N N . ASP A 1 86 ? 8.827 4.835 -19.794 1.00 70.56 86 ASP A N 1
ATOM 658 C CA . ASP A 1 86 ? 8.694 4.114 -18.526 1.00 70.56 86 ASP A CA 1
ATOM 659 C C . ASP A 1 86 ? 7.251 4.158 -17.990 1.00 70.56 86 ASP A C 1
ATOM 661 O O . ASP A 1 86 ? 6.720 3.151 -17.521 1.00 70.56 86 ASP A O 1
ATOM 665 N N . ILE A 1 87 ? 6.567 5.308 -18.086 1.00 70.62 87 ILE A N 1
ATOM 666 C CA . ILE A 1 87 ? 5.171 5.442 -17.635 1.00 70.62 87 ILE A CA 1
ATOM 667 C C . ILE A 1 87 ? 4.240 4.525 -18.433 1.00 70.62 87 ILE A C 1
ATOM 669 O O . ILE A 1 87 ? 3.379 3.883 -17.834 1.00 70.62 87 ILE A O 1
ATOM 673 N N . GLN A 1 88 ? 4.380 4.450 -19.759 1.00 70.81 88 GLN A N 1
ATOM 674 C CA . GLN A 1 88 ? 3.489 3.614 -20.569 1.00 70.81 88 GLN A CA 1
ATOM 675 C C . GLN A 1 88 ? 3.699 2.124 -20.311 1.00 70.81 88 GLN A C 1
ATOM 677 O O . GLN A 1 88 ? 2.724 1.380 -20.185 1.00 70.81 88 GLN A O 1
ATOM 682 N N . GLU A 1 89 ? 4.950 1.689 -20.175 1.00 74.81 89 GLU A N 1
ATOM 683 C CA . GLU A 1 89 ? 5.260 0.298 -19.843 1.00 74.81 89 GLU A CA 1
ATOM 684 C C . GLU A 1 89 ? 4.733 -0.070 -18.458 1.00 74.81 89 GLU A C 1
ATOM 686 O O . GLU A 1 89 ? 4.025 -1.068 -18.309 1.00 74.81 89 GLU A O 1
ATOM 691 N N . ILE A 1 90 ? 4.964 0.795 -17.464 1.00 76.38 90 ILE A N 1
ATOM 692 C CA . ILE A 1 90 ? 4.413 0.620 -16.120 1.00 76.38 90 ILE A CA 1
ATOM 693 C C . ILE A 1 90 ? 2.902 0.499 -16.167 1.00 76.38 90 ILE A C 1
ATOM 695 O O . ILE A 1 90 ? 2.375 -0.330 -15.446 1.00 76.38 90 ILE A O 1
ATOM 699 N N . MET A 1 91 ? 2.196 1.312 -16.953 1.00 74.81 91 MET A N 1
ATOM 700 C CA . MET A 1 91 ? 0.729 1.317 -16.985 1.00 74.81 91 MET A CA 1
ATOM 701 C C . MET A 1 91 ? 0.133 0.061 -17.631 1.00 74.81 91 MET A C 1
ATOM 703 O O . MET A 1 91 ? -0.969 -0.332 -17.258 1.00 74.81 91 MET A O 1
ATOM 707 N N . ASN A 1 92 ? 0.860 -0.587 -18.544 1.00 82.38 92 ASN A N 1
ATOM 708 C CA . ASN A 1 92 ? 0.394 -1.784 -19.250 1.00 82.38 92 ASN A CA 1
ATOM 709 C C . ASN A 1 92 ? 0.741 -3.102 -18.539 1.00 82.38 92 ASN A C 1
ATOM 711 O O . ASN A 1 92 ? 0.155 -4.137 -18.855 1.00 82.38 92 ASN A O 1
ATOM 715 N N . LEU A 1 93 ? 1.672 -3.093 -17.581 1.00 84.81 93 LEU A N 1
ATOM 716 C CA . LEU A 1 93 ? 1.988 -4.285 -16.793 1.00 84.81 93 LEU A CA 1
ATOM 717 C C . LEU A 1 93 ? 0.822 -4.664 -15.867 1.00 84.81 93 LEU A C 1
ATOM 719 O O . LEU A 1 93 ? 0.187 -3.773 -15.303 1.00 84.81 93 LEU A O 1
ATOM 723 N N . PRO A 1 94 ? 0.539 -5.956 -15.647 1.00 86.88 94 PRO A N 1
ATOM 724 C CA . PRO A 1 94 ? -0.455 -6.371 -14.663 1.00 86.88 94 PRO A CA 1
ATOM 725 C C . PRO A 1 94 ? 0.066 -6.160 -13.229 1.00 86.88 94 PRO A C 1
ATOM 727 O O . PRO A 1 94 ? 1.269 -6.252 -12.965 1.00 86.88 94 PRO A O 1
ATOM 730 N N . ASP A 1 95 ? -0.837 -5.859 -12.289 1.00 87.75 95 ASP A N 1
ATOM 731 C CA . ASP A 1 95 ? -0.459 -5.479 -10.917 1.00 87.75 95 ASP A CA 1
ATOM 732 C C . ASP A 1 95 ? 0.300 -6.592 -10.175 1.00 87.75 95 ASP A C 1
ATOM 734 O O . ASP A 1 95 ? 1.241 -6.305 -9.440 1.00 87.75 95 ASP A O 1
ATOM 738 N N . ASN A 1 96 ? -0.023 -7.861 -10.440 1.00 86.50 96 ASN A N 1
ATOM 739 C CA . ASN A 1 96 ? 0.647 -9.028 -9.854 1.00 86.50 96 ASN A CA 1
ATOM 740 C C . ASN A 1 96 ? 2.096 -9.247 -10.338 1.00 86.50 96 ASN A C 1
ATOM 742 O O . ASN A 1 96 ? 2.835 -10.019 -9.735 1.00 86.50 96 ASN A O 1
ATOM 746 N N . VAL A 1 97 ? 2.505 -8.605 -11.435 1.00 87.50 97 VAL A N 1
ATOM 747 C CA . VAL A 1 97 ? 3.902 -8.599 -11.906 1.00 87.50 97 VAL A CA 1
ATOM 748 C C . VAL A 1 97 ? 4.653 -7.407 -11.319 1.00 87.50 97 VAL A C 1
ATOM 750 O O . VAL A 1 97 ? 5.843 -7.500 -10.999 1.00 87.50 97 VAL A O 1
ATOM 753 N N . LEU A 1 98 ? 3.943 -6.288 -11.172 1.00 86.06 98 LEU A N 1
ATOM 754 C CA . LEU A 1 98 ? 4.470 -5.029 -10.665 1.00 86.06 98 LEU A CA 1
ATOM 755 C C . LEU A 1 98 ? 4.747 -5.086 -9.157 1.00 86.06 98 LEU A C 1
ATOM 757 O O . LEU A 1 98 ? 5.764 -4.559 -8.694 1.00 86.06 98 LEU A O 1
ATOM 761 N N . PHE A 1 99 ? 3.862 -5.745 -8.410 1.00 89.19 99 PHE A N 1
ATOM 762 C CA . PHE A 1 99 ? 3.923 -5.856 -6.961 1.00 89.19 99 PHE A CA 1
ATOM 763 C C . PHE A 1 99 ? 4.034 -7.310 -6.518 1.00 89.19 99 PHE A C 1
ATOM 765 O O . PHE A 1 99 ? 3.268 -8.174 -6.936 1.00 89.19 99 PHE A O 1
ATOM 772 N N . ILE A 1 100 ? 4.972 -7.551 -5.610 1.00 90.81 100 ILE A N 1
ATOM 773 C CA . ILE A 1 100 ? 5.013 -8.760 -4.798 1.00 90.81 100 ILE A CA 1
ATOM 774 C C . ILE A 1 100 ? 4.066 -8.527 -3.622 1.00 90.81 100 ILE A C 1
ATOM 776 O O . ILE A 1 100 ? 4.138 -7.489 -2.962 1.00 90.81 100 ILE A O 1
ATOM 780 N N . VAL A 1 101 ? 3.169 -9.482 -3.399 1.00 93.25 101 VAL A N 1
ATOM 781 C CA . VAL A 1 101 ? 2.123 -9.416 -2.379 1.00 93.25 101 VAL A CA 1
ATOM 782 C C . VAL A 1 101 ? 2.537 -10.283 -1.197 1.00 93.25 101 VAL A C 1
ATOM 784 O O . VAL A 1 101 ? 2.768 -11.479 -1.365 1.00 93.25 101 VAL A O 1
ATOM 787 N N . GLU A 1 102 ? 2.623 -9.690 -0.012 1.00 92.25 102 GLU A N 1
ATOM 788 C CA . GLU A 1 102 ? 2.873 -10.397 1.249 1.00 92.25 102 GLU A CA 1
ATOM 789 C C . GLU A 1 102 ? 1.753 -10.069 2.252 1.00 92.25 102 GLU A C 1
ATOM 791 O O . GLU A 1 102 ? 1.232 -8.953 2.216 1.00 92.25 102 GLU A O 1
ATOM 796 N N . PRO A 1 103 ? 1.347 -10.993 3.141 1.00 91.81 103 PRO A N 1
ATOM 797 C CA . PRO A 1 103 ? 0.387 -10.674 4.196 1.00 91.81 103 PRO A CA 1
ATOM 798 C C . PRO A 1 103 ? 0.955 -9.604 5.137 1.00 91.81 103 PRO A C 1
ATOM 800 O O . PRO A 1 103 ? 2.166 -9.530 5.360 1.00 91.81 103 PRO A O 1
ATOM 803 N N . PHE A 1 104 ? 0.083 -8.760 5.683 1.00 90.62 104 PHE A N 1
ATOM 804 C CA . PHE A 1 104 ? 0.463 -7.716 6.629 1.00 90.62 104 PHE A CA 1
ATOM 805 C C . PHE A 1 104 ? -0.448 -7.729 7.847 1.00 90.62 104 PHE A C 1
ATOM 807 O O . PHE A 1 104 ? -1.656 -7.562 7.724 1.00 90.62 104 PHE A O 1
ATOM 814 N N . GLU A 1 105 ? 0.161 -7.840 9.020 1.00 86.81 105 GLU A N 1
ATOM 815 C CA . GLU A 1 105 ? -0.518 -7.679 10.298 1.00 86.81 105 GLU A CA 1
ATOM 816 C C . GLU A 1 105 ? 0.123 -6.490 11.020 1.00 86.81 105 GLU A C 1
ATOM 818 O O . GLU A 1 105 ? 1.339 -6.498 11.258 1.00 86.81 105 GLU A O 1
ATOM 823 N N . PRO A 1 106 ? -0.641 -5.439 11.356 1.00 80.19 106 PRO A N 1
ATOM 824 C CA . PRO A 1 106 ? -0.116 -4.372 12.183 1.00 80.19 106 PRO A CA 1
ATOM 825 C C . PRO A 1 106 ? 0.170 -4.955 13.566 1.00 80.19 106 PRO A C 1
ATOM 827 O O . PRO A 1 106 ? -0.735 -5.422 14.256 1.00 80.19 106 PRO A O 1
ATOM 830 N N . GLY A 1 107 ? 1.440 -4.942 13.971 1.00 69.44 107 GLY A N 1
ATOM 831 C CA . GLY A 1 107 ? 1.830 -5.328 15.320 1.00 69.44 107 GLY A CA 1
ATOM 832 C C . GLY A 1 107 ? 1.107 -4.441 16.329 1.00 69.44 107 GLY A C 1
ATOM 833 O O . GLY A 1 107 ? 1.492 -3.293 16.532 1.00 69.44 107 GLY A O 1
ATOM 834 N N . MET A 1 108 ? 0.040 -4.957 16.937 1.00 46.53 108 MET A N 1
ATOM 835 C CA . MET A 1 108 ? -0.561 -4.342 18.109 1.00 46.53 108 MET A CA 1
ATOM 836 C C . MET A 1 108 ? 0.421 -4.527 19.266 1.00 46.53 108 MET A C 1
ATOM 838 O O . MET A 1 108 ? 0.458 -5.590 19.888 1.00 46.53 108 MET A O 1
ATOM 842 N N . GLU A 1 109 ? 1.216 -3.502 19.573 1.00 38.88 109 GLU A N 1
ATOM 843 C CA . GLU A 1 109 ? 1.625 -3.311 20.965 1.00 38.88 109 GLU A CA 1
ATOM 844 C C . GLU A 1 109 ? 0.327 -3.116 21.762 1.00 38.88 109 GLU A C 1
ATOM 846 O O . GLU A 1 109 ? -0.349 -2.094 21.640 1.00 38.88 109 GLU A O 1
ATOM 851 N N . LYS A 1 110 ? -0.085 -4.187 22.450 1.00 36.50 110 LYS A N 1
ATOM 852 C CA . LYS A 1 110 ? -1.152 -4.170 23.453 1.00 36.50 110 LYS A CA 1
ATOM 853 C C . LYS A 1 110 ? -0.748 -3.326 24.653 1.00 36.50 110 LYS A C 1
ATOM 855 O O . LYS A 1 110 ? 0.443 -3.396 25.028 1.00 36.50 110 LYS A O 1
#

Sequence (110 aa):
MGYRACKYAFDLIGKSDRMLVVASNENCGNDAVKVLLNCSKEAGTLIILAAQRQSLSFYNYEEDEGVSLILNPVIGKQFSSDRNQDIQEIMNLPDNVLFIVEPFEPGMEK

Radius of gyration: 13.89 Å; chains: 1; bounding box: 30×25×46 Å

pLDDT: mean 77.07, std 12.87, range [36.5, 93.94]

Foldseek 3Di:
DLLLQVVVFCVPQNADLPKAKEFQAPVLPVVNVCVPNVDDVVVVSYHYHNDPFGWMKMADPVRRWIKIWTADVVLVVVDDDDPVVNVVVVVPDDSVVGTDIDTDDPPPPD

Secondary structure (DSSP, 8-state):
-HHHHHHHHHHHH---SSEEEEESSTTSSHHHHHHHH---TTTTSEEE---SS-EEEEEETTTTEEEEEEEPHHHHTT--S-HHHHHHHHHHS-HHHHEEEEE-------